Protein AF-A0A227J6L2-F1 (afdb_monomer_lite)

Organism: Vibrio parahaemolyticus (NCBI:txid670)

Foldseek 3Di:
DPDPPDFLVRQQVLLVVLVVQLVVVCVVVVFDKDWDKDWADCPPRHTDIDTDIDGDPVCVVVSQVSSLCSQCVVPVVVCPPNSVVRDDDDDADVVVPGPVVVVCVRVCSVVVPDD

Structure (mmCIF, N/CA/C/O backbone):
data_AF-A0A227J6L2-F1
#
_entry.id   AF-A0A227J6L2-F1
#
loop_
_atom_site.group_PDB
_atom_site.id
_atom_site.type_symbol
_atom_site.label_atom_id
_atom_site.label_alt_id
_atom_site.label_comp_id
_atom_site.label_asym_id
_atom_site.label_entity_id
_atom_site.label_seq_id
_atom_site.pdbx_PDB_ins_code
_atom_site.Cartn_x
_atom_site.Cartn_y
_atom_site.Cartn_z
_atom_site.occupancy
_atom_site.B_iso_or_equiv
_atom_site.auth_seq_id
_atom_site.auth_comp_id
_atom_site.auth_asym_id
_atom_site.auth_atom_id
_atom_site.pdbx_PDB_model_num
ATOM 1 N N . PRO A 1 1 ? 13.313 -13.091 -10.755 1.00 52.12 1 PRO A N 1
ATOM 2 C CA . PRO A 1 1 ? 13.085 -11.720 -11.242 1.00 52.12 1 PRO A CA 1
ATOM 3 C C . PRO A 1 1 ? 13.600 -11.528 -12.668 1.00 52.12 1 PRO A C 1
ATOM 5 O O . PRO A 1 1 ? 14.804 -11.409 -12.903 1.00 52.12 1 PRO A O 1
ATOM 8 N N . LYS A 1 2 ? 12.673 -11.529 -13.627 1.00 55.22 2 LYS A N 1
ATOM 9 C CA . LYS A 1 2 ? 12.949 -11.129 -15.008 1.00 55.22 2 LYS A CA 1
ATOM 10 C C . LYS A 1 2 ? 12.993 -9.600 -15.046 1.00 55.22 2 LYS A C 1
ATOM 12 O O . LYS A 1 2 ? 11.954 -8.957 -14.994 1.00 55.22 2 LYS A O 1
ATOM 17 N N . TRP A 1 3 ? 14.188 -9.012 -15.074 1.00 62.94 3 TRP A N 1
ATOM 18 C CA . TRP A 1 3 ? 14.315 -7.567 -15.275 1.00 62.94 3 TRP A CA 1
ATOM 19 C C . TRP A 1 3 ? 13.879 -7.223 -16.702 1.00 62.94 3 TRP A C 1
ATOM 21 O O . TRP A 1 3 ? 14.438 -7.755 -17.661 1.00 62.94 3 TRP A O 1
ATOM 31 N N . ASP A 1 4 ? 12.864 -6.375 -16.840 1.00 73.38 4 ASP A N 1
ATOM 32 C CA . ASP A 1 4 ? 12.234 -6.022 -18.118 1.00 73.38 4 ASP A CA 1
ATOM 33 C C . ASP A 1 4 ? 12.764 -4.707 -18.718 1.00 73.38 4 ASP A C 1
ATOM 35 O O . ASP A 1 4 ? 12.339 -4.301 -19.797 1.00 73.38 4 ASP A O 1
ATOM 39 N N . GLY A 1 5 ? 13.719 -4.057 -18.044 1.00 74.50 5 GLY A N 1
ATOM 40 C CA . GLY A 1 5 ? 14.277 -2.770 -18.457 1.00 74.50 5 GLY A CA 1
ATOM 41 C C . GLY A 1 5 ? 13.478 -1.549 -17.990 1.00 74.50 5 GLY A C 1
ATOM 42 O O . GLY A 1 5 ? 13.833 -0.434 -18.374 1.00 74.50 5 GLY A O 1
ATOM 43 N N . SER A 1 6 ? 12.444 -1.728 -17.160 1.00 79.50 6 SER A N 1
ATOM 44 C CA . SER A 1 6 ? 11.646 -0.634 -16.597 1.00 79.50 6 SER A CA 1
ATOM 45 C C . SER A 1 6 ? 12.492 0.355 -15.796 1.00 79.50 6 SER A C 1
ATOM 47 O O . SER A 1 6 ? 13.341 -0.020 -14.987 1.00 79.50 6 SER A O 1
ATOM 49 N N . SER A 1 7 ? 12.241 1.653 -15.969 1.00 82.88 7 SER A N 1
ATOM 50 C CA . SER A 1 7 ? 12.891 2.673 -15.149 1.00 82.88 7 SER A CA 1
ATOM 51 C C . SER A 1 7 ? 12.233 2.785 -13.770 1.00 82.88 7 SER A C 1
ATOM 53 O O . SER A 1 7 ? 11.089 2.386 -13.548 1.00 82.88 7 SER A O 1
ATOM 55 N N . VAL A 1 8 ? 12.923 3.440 -12.834 1.00 82.44 8 VAL A N 1
ATOM 56 C CA . VAL A 1 8 ? 12.352 3.832 -11.532 1.00 82.44 8 VAL A CA 1
ATOM 57 C C . VAL A 1 8 ? 11.037 4.606 -11.709 1.00 82.44 8 VAL A C 1
ATOM 59 O O . VAL A 1 8 ? 10.082 4.413 -10.953 1.00 82.44 8 VAL A O 1
ATOM 62 N N . LYS A 1 9 ? 10.958 5.462 -12.736 1.00 83.75 9 LYS A N 1
ATOM 63 C CA . LYS A 1 9 ? 9.749 6.242 -13.027 1.00 83.75 9 LYS A CA 1
ATOM 64 C C . LYS A 1 9 ? 8.587 5.339 -13.426 1.00 83.75 9 LYS A C 1
ATOM 66 O O . LYS A 1 9 ? 7.481 5.558 -12.937 1.00 83.75 9 LYS A O 1
ATOM 71 N N . ASP A 1 10 ? 8.854 4.318 -14.235 1.00 87.12 10 ASP A N 1
ATOM 72 C CA . ASP A 1 10 ? 7.842 3.356 -14.677 1.00 87.12 10 ASP A CA 1
ATOM 73 C C . ASP A 1 10 ? 7.337 2.531 -13.490 1.00 87.12 10 ASP A C 1
ATOM 75 O O . ASP A 1 10 ? 6.132 2.450 -13.257 1.00 87.12 10 ASP A O 1
ATOM 79 N N . GLY A 1 11 ? 8.250 2.049 -12.638 1.00 87.94 11 GLY A N 1
ATOM 80 C CA . GLY A 1 11 ? 7.880 1.360 -11.400 1.00 87.94 11 GLY A CA 1
ATOM 81 C C . GLY A 1 11 ? 7.050 2.234 -10.450 1.00 87.94 11 GLY A C 1
ATOM 82 O O . GLY A 1 11 ? 6.080 1.769 -9.856 1.00 87.94 11 GLY A O 1
ATOM 83 N N . HIS A 1 12 ? 7.369 3.528 -10.323 1.00 88.12 12 HIS A N 1
ATOM 84 C CA . HIS A 1 12 ? 6.559 4.444 -9.511 1.00 88.12 12 HIS A CA 1
ATOM 85 C C . HIS A 1 12 ? 5.174 4.684 -10.131 1.00 88.12 12 HIS A C 1
ATOM 87 O O . HIS A 1 12 ? 4.178 4.735 -9.405 1.00 88.12 12 HIS A O 1
ATOM 93 N N . ALA A 1 13 ? 5.088 4.833 -11.456 1.00 90.50 13 ALA A N 1
ATOM 94 C C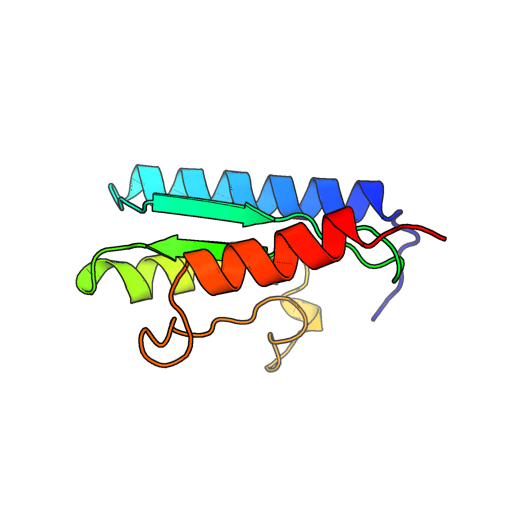A . ALA A 1 13 ? 3.817 4.991 -12.157 1.00 90.50 13 ALA A CA 1
ATOM 95 C C . ALA A 1 13 ? 2.910 3.767 -11.955 1.00 90.50 13 ALA A C 1
ATOM 97 O O . ALA A 1 13 ? 1.724 3.931 -11.659 1.00 90.50 13 ALA A O 1
ATOM 98 N N . GLU A 1 14 ? 3.476 2.560 -12.011 1.00 91.88 14 GLU A N 1
ATOM 99 C CA . GLU A 1 14 ? 2.746 1.319 -11.754 1.00 91.88 14 GLU A CA 1
ATOM 100 C C . GLU A 1 14 ? 2.221 1.247 -10.314 1.00 91.88 14 GLU A C 1
ATOM 102 O O . GLU A 1 14 ? 1.029 1.012 -10.107 1.00 91.88 14 GLU A O 1
ATOM 107 N N . LEU A 1 15 ? 3.047 1.575 -9.313 1.00 92.56 15 LEU A N 1
ATOM 108 C CA . LEU A 1 15 ? 2.594 1.654 -7.917 1.00 92.56 15 LEU A CA 1
ATOM 109 C C . LEU A 1 15 ? 1.429 2.642 -7.746 1.00 92.56 15 LEU A C 1
ATOM 111 O O . LEU A 1 15 ? 0.493 2.396 -6.981 1.00 92.56 15 LEU A O 1
ATOM 115 N N . MET A 1 16 ? 1.450 3.774 -8.459 1.00 94.44 16 MET A N 1
ATOM 116 C CA . MET A 1 16 ? 0.358 4.757 -8.409 1.00 94.44 16 MET A CA 1
ATOM 117 C C . MET A 1 16 ? -0.907 4.270 -9.097 1.00 94.44 16 MET A C 1
ATOM 119 O O . MET A 1 16 ? -2.008 4.525 -8.597 1.00 94.44 16 MET A O 1
ATOM 123 N N . ARG A 1 17 ? -0.769 3.530 -10.197 1.00 95.88 17 ARG A N 1
ATOM 124 C CA . ARG A 1 17 ? -1.890 2.883 -10.875 1.00 95.88 17 ARG A CA 1
ATOM 125 C C . ARG A 1 17 ? -2.555 1.852 -9.960 1.00 95.88 17 ARG A C 1
ATOM 127 O O . ARG A 1 17 ? -3.767 1.931 -9.757 1.00 95.88 17 ARG A O 1
ATOM 134 N N . GLN A 1 18 ? -1.777 0.955 -9.354 1.00 96.44 18 GLN A N 1
ATOM 135 C CA . GLN A 1 18 ? -2.263 -0.047 -8.395 1.00 96.44 18 GLN A CA 1
ATOM 136 C C . GLN A 1 18 ? -2.976 0.604 -7.208 1.00 96.44 18 GLN A C 1
ATOM 138 O O . GLN A 1 18 ? -4.093 0.221 -6.858 1.00 96.44 18 GLN A O 1
ATOM 143 N N . TRP A 1 19 ? -2.377 1.651 -6.631 1.00 96.50 19 TRP A N 1
ATOM 144 C CA . TRP A 1 19 ? -3.001 2.410 -5.551 1.00 96.50 19 TRP A CA 1
ATOM 145 C C . TRP 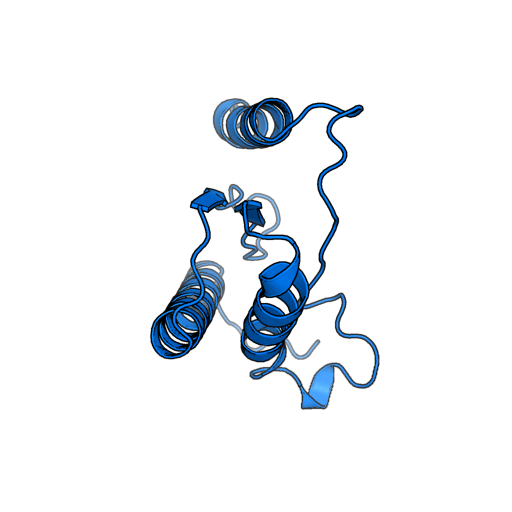A 1 19 ? -4.336 3.028 -5.977 1.00 96.50 19 TRP A C 1
ATOM 147 O O . TRP A 1 19 ? -5.325 2.923 -5.255 1.00 96.50 19 TRP A O 1
ATOM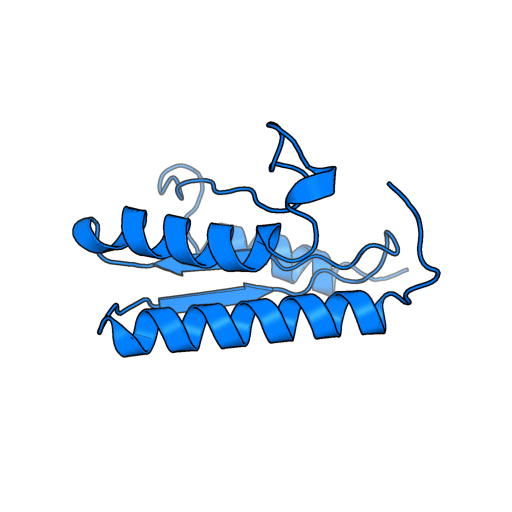 157 N N . SER A 1 20 ? -4.399 3.640 -7.161 1.00 97.62 20 SER A N 1
ATOM 158 C CA . SER A 1 20 ? -5.636 4.223 -7.689 1.00 97.62 20 SER A CA 1
ATOM 159 C C . SER A 1 20 ? -6.754 3.181 -7.826 1.00 97.62 20 SER A C 1
ATOM 161 O O . SER A 1 20 ? -7.873 3.415 -7.363 1.00 97.62 20 SER A O 1
ATOM 163 N N . LEU A 1 21 ? -6.438 2.004 -8.377 1.00 98.31 21 LEU A N 1
ATOM 164 C CA . LEU A 1 21 ? -7.385 0.895 -8.515 1.00 98.31 21 LEU A CA 1
ATOM 165 C C . LEU A 1 21 ? -7.874 0.372 -7.163 1.00 98.31 21 LEU A C 1
ATOM 167 O O . LEU A 1 21 ? -9.076 0.162 -6.983 1.00 98.31 21 LEU A O 1
ATOM 171 N N . ALA A 1 22 ? -6.971 0.214 -6.194 1.00 98.06 22 ALA A N 1
ATOM 172 C CA . ALA A 1 22 ? -7.336 -0.230 -4.857 1.00 98.06 22 ALA A CA 1
ATOM 173 C C . ALA A 1 22 ? -8.296 0.759 -4.185 1.00 98.06 22 ALA A C 1
ATOM 175 O O . ALA A 1 22 ? -9.328 0.353 -3.651 1.00 98.06 22 ALA A O 1
ATOM 176 N N . ARG A 1 23 ? -8.012 2.066 -4.270 1.00 97.94 23 ARG A N 1
ATOM 177 C CA . ARG A 1 23 ? -8.903 3.105 -3.732 1.00 97.94 23 ARG A CA 1
ATOM 178 C C . ARG A 1 23 ? -10.278 3.093 -4.388 1.00 97.94 23 ARG A C 1
ATOM 180 O O . ARG A 1 23 ? -11.272 3.216 -3.683 1.00 97.94 23 ARG A O 1
ATOM 187 N N . ALA A 1 24 ? -10.344 2.914 -5.707 1.00 98.38 24 ALA A N 1
ATOM 188 C CA . ALA A 1 24 ? -11.616 2.809 -6.416 1.00 98.38 24 ALA A CA 1
ATOM 189 C C . ALA A 1 24 ? -12.438 1.598 -5.935 1.00 98.38 24 ALA A C 1
ATOM 191 O O . ALA A 1 24 ? -13.646 1.711 -5.725 1.00 98.38 24 ALA A O 1
ATOM 192 N N . LYS A 1 25 ? -11.786 0.451 -5.696 1.00 98.56 25 LYS A N 1
ATOM 193 C CA . LYS A 1 25 ? -12.430 -0.752 -5.138 1.00 98.56 25 LYS A CA 1
ATOM 194 C C . LYS A 1 25 ? -12.920 -0.536 -3.705 1.00 98.56 25 LYS A C 1
ATOM 196 O O . LYS A 1 25 ? -14.026 -0.960 -3.389 1.00 98.56 25 LYS A O 1
ATOM 201 N N . LEU A 1 26 ? -12.134 0.138 -2.865 1.00 98.38 26 LEU A N 1
ATOM 202 C CA . LEU A 1 26 ? -12.533 0.496 -1.499 1.00 98.38 26 LEU A CA 1
ATOM 203 C C . LEU A 1 26 ? -13.743 1.434 -1.489 1.00 98.38 26 LEU A C 1
ATOM 205 O O . LEU A 1 26 ? -14.704 1.167 -0.776 1.00 98.38 26 LEU A O 1
ATOM 209 N N . ALA A 1 27 ? -13.735 2.463 -2.340 1.00 98.06 27 ALA A N 1
ATOM 210 C CA . ALA A 1 27 ? -14.844 3.404 -2.470 1.00 98.06 27 ALA A CA 1
ATOM 211 C C . ALA A 1 27 ? -16.140 2.714 -2.926 1.00 98.06 27 ALA A C 1
ATOM 213 O O . ALA A 1 27 ? -17.202 2.976 -2.375 1.00 98.06 27 ALA A O 1
ATOM 214 N N . LYS A 1 28 ? -16.057 1.775 -3.880 1.00 98.31 28 LYS A N 1
ATOM 215 C CA . LYS A 1 28 ? -17.214 0.981 -4.333 1.00 98.31 28 LYS A CA 1
ATOM 216 C C . LYS A 1 28 ? -17.819 0.106 -3.226 1.00 98.31 28 LYS A C 1
ATOM 218 O O . LYS A 1 28 ? -18.991 -0.243 -3.307 1.00 98.31 28 LYS A O 1
ATOM 223 N N . LEU A 1 29 ? -17.016 -0.279 -2.237 1.00 97.88 29 LEU A N 1
ATOM 224 C CA . LEU A 1 29 ? -17.445 -1.063 -1.077 1.00 97.88 29 LEU A CA 1
ATOM 225 C C . LEU A 1 29 ? -17.809 -0.185 0.127 1.00 97.88 29 LEU A C 1
ATOM 227 O O . LEU A 1 29 ? -18.035 -0.731 1.202 1.00 97.88 29 LEU A O 1
ATOM 231 N N . GLU A 1 30 ? -17.818 1.141 -0.040 1.00 97.81 30 GLU A N 1
ATOM 232 C CA . GLU A 1 30 ? -18.093 2.114 1.025 1.00 97.81 30 GLU A CA 1
ATOM 233 C C . GLU A 1 30 ? -17.167 1.938 2.244 1.00 97.81 30 GLU A C 1
ATOM 235 O O . GLU A 1 30 ? -17.545 2.182 3.388 1.00 97.81 30 GLU A O 1
ATOM 240 N N . ILE A 1 31 ? -15.926 1.498 1.999 1.00 98.06 31 ILE A N 1
ATOM 241 C CA . ILE A 1 31 ? -14.916 1.323 3.043 1.00 98.06 31 ILE A CA 1
ATOM 242 C C . ILE A 1 31 ? -14.155 2.630 3.238 1.00 98.06 31 ILE A C 1
ATOM 244 O O . ILE A 1 31 ? -13.390 3.062 2.369 1.00 98.06 31 ILE A O 1
ATOM 248 N N . GLU A 1 32 ? -14.310 3.212 4.421 1.00 96.00 32 GLU A N 1
ATOM 249 C CA . GLU A 1 32 ? -13.587 4.411 4.825 1.00 96.00 32 GLU A CA 1
ATOM 250 C C . GLU A 1 32 ? -12.245 4.078 5.486 1.00 96.00 32 GLU A C 1
ATOM 252 O O . GLU A 1 32 ? -12.103 3.153 6.291 1.00 96.00 32 GLU A O 1
ATOM 257 N N . TYR A 1 33 ? -11.236 4.878 5.154 1.00 95.81 33 TYR A N 1
ATOM 258 C CA . TYR A 1 33 ? -9.930 4.868 5.798 1.00 95.81 33 TYR A CA 1
ATOM 259 C C . TYR A 1 33 ? -9.331 6.277 5.743 1.00 95.81 33 TYR A C 1
ATOM 261 O O . TYR A 1 33 ? -9.670 7.088 4.882 1.00 95.81 33 TYR A O 1
ATOM 269 N N . PHE A 1 34 ? -8.401 6.558 6.646 1.00 92.38 34 PHE A N 1
ATOM 270 C CA . PHE A 1 34 ? -7.623 7.794 6.676 1.00 92.38 34 PHE A CA 1
ATOM 271 C C . PHE A 1 34 ? -6.135 7.456 6.728 1.00 92.38 34 PHE A C 1
ATOM 273 O O . PHE A 1 34 ? -5.772 6.373 7.167 1.00 92.38 34 PHE A O 1
ATOM 280 N N . GLY A 1 35 ? -5.244 8.345 6.300 1.00 89.88 35 GLY A N 1
ATOM 281 C CA . GLY A 1 35 ? -3.813 8.087 6.398 1.00 89.88 35 GLY A CA 1
ATOM 282 C C . GLY A 1 35 ? -2.997 8.818 5.353 1.00 89.88 35 GLY A C 1
ATOM 283 O O . GLY A 1 35 ? -3.440 9.807 4.771 1.00 89.88 35 GLY A O 1
ATOM 284 N N . PHE A 1 36 ? -1.792 8.319 5.111 1.00 88.19 36 PHE A N 1
ATOM 285 C CA . PHE A 1 36 ? -0.865 8.921 4.163 1.00 88.19 36 PHE A CA 1
ATOM 286 C C . PHE A 1 36 ? -0.034 7.862 3.440 1.00 88.19 36 PHE A C 1
ATOM 288 O O . PHE A 1 36 ? 0.131 6.728 3.895 1.00 88.19 36 PHE A O 1
ATOM 295 N N . ARG A 1 37 ? 0.514 8.278 2.299 1.00 89.19 37 ARG A N 1
ATOM 296 C CA . ARG A 1 37 ? 1.511 7.539 1.530 1.00 89.19 37 ARG A CA 1
ATOM 297 C C . ARG A 1 37 ? 2.824 8.305 1.562 1.00 89.19 37 ARG A C 1
ATOM 299 O O . ARG A 1 37 ? 2.822 9.517 1.355 1.00 89.19 37 ARG A O 1
ATOM 306 N N . VAL A 1 38 ? 3.931 7.589 1.710 1.00 83.69 38 VAL A N 1
ATOM 307 C CA . VAL A 1 38 ? 5.278 8.121 1.500 1.00 83.69 38 VAL A CA 1
ATOM 308 C C . VAL A 1 38 ? 5.910 7.458 0.277 1.00 83.69 38 VAL A C 1
ATOM 310 O O . VAL A 1 38 ? 5.856 6.238 0.126 1.00 83.69 38 VAL A O 1
ATOM 313 N N . ALA A 1 39 ? 6.505 8.274 -0.593 1.00 75.62 39 ALA A N 1
ATOM 314 C CA . ALA A 1 39 ? 7.467 7.806 -1.584 1.00 75.62 39 ALA A CA 1
ATOM 315 C C . ALA A 1 39 ? 8.855 7.830 -0.932 1.00 75.62 39 ALA A C 1
ATOM 317 O O . ALA A 1 39 ? 9.218 8.833 -0.313 1.00 75.62 39 ALA A O 1
ATOM 318 N N . GLU A 1 40 ? 9.605 6.735 -1.007 1.00 69.25 40 GLU A N 1
ATOM 319 C CA . GLU A 1 40 ? 10.986 6.734 -0.517 1.00 69.25 40 GLU A CA 1
ATOM 320 C C . GLU A 1 40 ? 11.896 7.391 -1.574 1.00 69.25 40 GLU A C 1
ATOM 322 O O . GLU A 1 40 ? 11.646 7.238 -2.777 1.00 69.25 40 GLU A O 1
ATOM 327 N N . PRO A 1 41 ? 12.931 8.152 -1.166 1.00 61.31 41 PRO A N 1
ATOM 328 C CA . PRO A 1 41 ? 13.872 8.715 -2.114 1.00 61.31 41 PRO A CA 1
ATOM 329 C C . PRO A 1 41 ? 14.644 7.564 -2.753 1.00 61.31 41 PRO A C 1
ATOM 331 O O . PRO A 1 41 ? 15.164 6.706 -2.044 1.00 61.31 41 PRO A O 1
ATOM 334 N N . HIS A 1 42 ? 14.710 7.573 -4.083 1.00 60.81 42 HIS A N 1
ATOM 335 C CA . HIS A 1 42 ? 15.177 6.499 -4.970 1.00 60.81 42 HIS A CA 1
ATOM 336 C C . HIS A 1 42 ? 16.676 6.129 -4.848 1.00 60.81 42 HIS A C 1
ATOM 338 O O . HIS A 1 42 ? 17.352 5.933 -5.856 1.00 60.81 42 HIS A O 1
ATOM 344 N N . LYS A 1 43 ? 17.227 6.051 -3.631 1.00 55.84 43 LYS A N 1
ATOM 345 C CA . LYS A 1 43 ? 18.639 5.746 -3.357 1.00 55.84 43 LYS A CA 1
ATOM 346 C C . LYS A 1 43 ? 19.022 4.303 -3.710 1.00 55.84 43 LYS A C 1
ATOM 348 O O . LYS A 1 43 ? 20.201 4.043 -3.905 1.00 55.84 43 LYS A O 1
ATOM 353 N N . ASP A 1 44 ? 18.057 3.392 -3.807 1.00 61.75 44 ASP A N 1
ATOM 354 C CA . ASP A 1 44 ? 18.252 1.961 -4.087 1.00 61.75 44 ASP A CA 1
ATOM 355 C C . ASP A 1 44 ? 17.780 1.536 -5.493 1.00 61.75 44 ASP A C 1
ATOM 357 O O . ASP A 1 44 ? 17.708 0.344 -5.791 1.00 61.75 44 ASP A O 1
ATOM 361 N N . ALA A 1 45 ? 17.448 2.506 -6.357 1.00 64.19 45 ALA A N 1
ATOM 362 C CA . ALA A 1 45 ? 16.946 2.298 -7.719 1.00 64.19 45 ALA A CA 1
ATOM 363 C C . ALA A 1 45 ? 15.705 1.381 -7.834 1.00 64.19 45 ALA A C 1
ATOM 365 O O . ALA A 1 45 ? 15.347 0.980 -8.941 1.00 64.19 45 ALA A O 1
ATOM 366 N N . THR A 1 46 ? 15.009 1.091 -6.727 1.00 72.25 46 THR A N 1
ATOM 367 C CA . THR A 1 46 ? 13.823 0.227 -6.711 1.00 72.25 46 THR A CA 1
ATOM 368 C C . THR A 1 46 ? 12.624 1.016 -6.212 1.00 72.25 46 THR A C 1
ATOM 370 O O . THR A 1 46 ? 12.589 1.485 -5.078 1.00 72.25 46 THR A O 1
ATOM 373 N N . SER A 1 47 ? 11.603 1.169 -7.050 1.00 81.06 47 SER A N 1
ATOM 374 C CA . SER A 1 47 ? 10.391 1.882 -6.650 1.00 81.06 47 SER A CA 1
ATOM 375 C C . SER A 1 47 ? 9.603 1.093 -5.609 1.00 81.06 47 SER A C 1
ATOM 377 O O . SER A 1 47 ? 9.242 -0.059 -5.830 1.00 81.06 47 SER A O 1
ATOM 379 N N . HIS A 1 48 ? 9.294 1.741 -4.490 1.00 82.38 48 HIS A N 1
ATOM 380 C CA . HIS A 1 48 ? 8.425 1.212 -3.447 1.00 82.38 48 HIS A CA 1
ATOM 381 C C . HIS A 1 48 ? 7.554 2.327 -2.857 1.00 82.38 48 HIS A C 1
ATOM 383 O O . HIS A 1 48 ? 7.912 3.509 -2.874 1.00 82.38 48 HIS A O 1
ATOM 389 N N . ALA A 1 49 ? 6.374 1.952 -2.364 1.00 88.50 49 ALA A N 1
ATOM 390 C CA . ALA A 1 49 ? 5.409 2.867 -1.770 1.00 88.50 49 ALA A CA 1
ATOM 391 C C . ALA A 1 49 ? 5.027 2.378 -0.372 1.00 88.50 49 ALA A C 1
ATOM 393 O O . ALA A 1 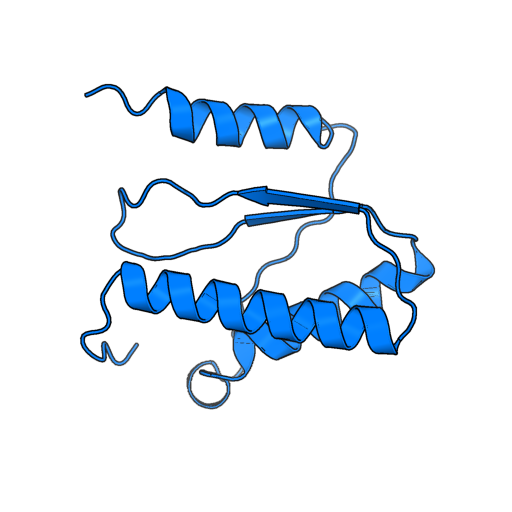49 ? 4.582 1.245 -0.205 1.00 88.50 49 ALA A O 1
ATOM 394 N N . HIS A 1 50 ? 5.180 3.249 0.625 1.00 88.62 50 HIS A N 1
ATOM 395 C CA . HIS A 1 50 ? 4.780 2.961 2.002 1.00 88.62 50 HIS A CA 1
ATOM 396 C C . HIS A 1 50 ? 3.450 3.635 2.302 1.00 88.62 50 HIS A C 1
ATOM 398 O O . HIS A 1 50 ? 3.267 4.817 2.002 1.00 88.62 50 HIS A O 1
ATOM 404 N N . TYR A 1 51 ? 2.541 2.899 2.932 1.00 90.88 51 TYR A N 1
ATOM 405 C CA . TYR A 1 51 ? 1.220 3.384 3.312 1.00 90.88 51 TYR A CA 1
ATOM 406 C C . TYR A 1 51 ? 1.037 3.216 4.813 1.00 90.88 51 TYR A C 1
ATOM 408 O O . TYR A 1 51 ? 1.288 2.142 5.357 1.00 90.88 51 TYR A O 1
ATOM 416 N N . PHE A 1 52 ? 0.558 4.264 5.473 1.00 90.38 52 PHE A N 1
ATOM 417 C CA . PHE A 1 52 ? 0.113 4.190 6.857 1.00 90.38 52 PHE A CA 1
ATOM 418 C C . PHE A 1 52 ? -1.358 4.576 6.895 1.00 90.38 52 PHE A C 1
ATOM 420 O O . PHE A 1 52 ? -1.699 5.740 6.669 1.00 90.38 52 PHE A O 1
ATOM 427 N N . LEU A 1 53 ? -2.219 3.592 7.149 1.00 92.81 53 LEU A N 1
ATOM 428 C CA . LEU A 1 53 ? -3.667 3.743 7.072 1.00 92.81 53 LEU A CA 1
ATOM 429 C C . LEU A 1 53 ? -4.316 3.435 8.425 1.00 92.81 53 LEU A C 1
ATOM 431 O O . LEU A 1 53 ? -4.022 2.429 9.066 1.00 92.81 53 LEU A O 1
ATOM 435 N N . PHE A 1 54 ? -5.239 4.297 8.820 1.00 91.50 54 PHE A N 1
ATOM 436 C CA . PHE A 1 54 ? -6.197 4.123 9.895 1.00 91.50 54 PHE A CA 1
ATOM 437 C C . PHE A 1 54 ? -7.526 3.679 9.301 1.00 91.50 54 PHE A C 1
ATOM 439 O O . PHE A 1 54 ? -8.000 4.247 8.318 1.00 91.50 54 PHE A O 1
ATOM 446 N N . CYS A 1 55 ? -8.142 2.679 9.911 1.00 94.38 55 CYS A N 1
ATOM 447 C CA . CYS A 1 55 ? -9.434 2.159 9.493 1.00 94.38 55 CYS A CA 1
ATOM 448 C C . CYS A 1 55 ? -10.178 1.585 10.695 1.00 94.38 55 CYS A C 1
ATOM 450 O O . CYS A 1 55 ? -9.600 1.383 11.767 1.00 94.38 55 CYS A O 1
ATOM 452 N N . SER A 1 56 ? -11.467 1.311 10.512 1.00 94.88 56 SER A N 1
ATOM 453 C CA . SER A 1 56 ? -12.234 0.574 11.508 1.00 94.88 56 SER A CA 1
ATOM 454 C C . SER A 1 56 ? -11.748 -0.885 11.588 1.00 94.88 56 SER A C 1
ATOM 456 O O . SER A 1 56 ? -11.290 -1.466 10.599 1.00 94.88 56 SER A O 1
ATOM 458 N N . HIS A 1 57 ? -11.872 -1.518 12.760 1.00 92.94 57 HIS A N 1
ATOM 459 C CA . HIS A 1 57 ? -11.414 -2.901 12.945 1.00 92.94 57 HIS A CA 1
ATOM 460 C C . HIS A 1 57 ? -12.115 -3.891 11.997 1.00 92.94 57 HIS A C 1
ATOM 462 O O . HIS A 1 57 ? -11.471 -4.808 11.488 1.00 92.94 57 HIS A O 1
ATOM 468 N N . LYS A 1 58 ? -13.410 -3.673 11.716 1.00 96.12 58 LYS A N 1
ATOM 469 C CA . LYS A 1 58 ? -14.206 -4.507 10.797 1.00 96.12 58 LYS A CA 1
ATOM 470 C C . LYS A 1 58 ? -13.726 -4.418 9.341 1.00 96.12 58 LYS A C 1
ATOM 472 O O . LYS A 1 58 ? -13.851 -5.391 8.604 1.00 96.12 58 LYS A O 1
ATOM 477 N N . ASP A 1 59 ? -13.133 -3.292 8.941 1.00 96.88 59 ASP A N 1
ATOM 478 C CA . ASP A 1 59 ? -12.738 -3.047 7.549 1.00 96.88 59 ASP A CA 1
ATOM 479 C C . ASP A 1 59 ? -11.285 -3.436 7.261 1.00 96.88 59 ASP A C 1
ATOM 481 O O . ASP A 1 59 ? -10.930 -3.693 6.107 1.00 96.88 59 ASP A O 1
ATOM 485 N N . LYS A 1 60 ? -10.452 -3.555 8.305 1.00 96.06 60 LYS A N 1
ATOM 486 C CA . LYS A 1 60 ? -9.020 -3.885 8.214 1.00 96.06 60 LYS A CA 1
ATOM 487 C C . LYS A 1 60 ? -8.740 -5.060 7.272 1.00 96.06 60 LYS A C 1
ATOM 489 O O . LYS A 1 60 ? -7.916 -4.947 6.366 1.00 96.06 60 LYS A O 1
ATOM 494 N N . ALA A 1 61 ? -9.444 -6.178 7.447 1.00 97.00 61 ALA A N 1
ATOM 495 C CA . ALA A 1 61 ? -9.229 -7.376 6.634 1.00 97.00 61 ALA A CA 1
ATOM 496 C C . ALA A 1 61 ? -9.564 -7.151 5.148 1.00 97.00 61 ALA A C 1
ATOM 498 O O . ALA A 1 61 ? -8.844 -7.628 4.268 1.00 97.00 61 ALA A O 1
ATOM 499 N N . ASN A 1 62 ? -10.625 -6.392 4.854 1.00 97.88 62 ASN A N 1
ATOM 500 C CA . ASN A 1 62 ? -11.004 -6.065 3.481 1.00 97.88 62 ASN A CA 1
ATOM 501 C C . ASN A 1 62 ? -10.005 -5.115 2.825 1.00 97.88 62 ASN A C 1
ATOM 503 O O . ASN A 1 62 ? -9.628 -5.344 1.675 1.00 97.88 62 ASN A O 1
ATOM 507 N N . ILE A 1 63 ? -9.525 -4.112 3.562 1.00 97.94 63 ILE A N 1
ATOM 508 C CA . ILE A 1 63 ? -8.485 -3.192 3.089 1.00 97.94 63 ILE A CA 1
ATOM 509 C C . ILE A 1 63 ? -7.225 -3.966 2.711 1.00 97.94 63 ILE A C 1
ATOM 511 O O . ILE A 1 63 ? -6.762 -3.864 1.576 1.00 97.94 63 ILE A O 1
ATOM 515 N N . ILE A 1 64 ? -6.721 -4.809 3.617 1.00 97.69 64 ILE A N 1
ATOM 516 C CA . ILE A 1 64 ? -5.532 -5.636 3.369 1.00 97.69 64 ILE A CA 1
ATOM 517 C C . ILE A 1 64 ? -5.743 -6.527 2.141 1.00 97.69 64 ILE A C 1
ATOM 519 O O . ILE A 1 64 ? -4.874 -6.608 1.276 1.00 97.69 64 ILE A O 1
ATOM 523 N N . ARG A 1 65 ? -6.908 -7.177 2.031 1.00 98.12 65 ARG A N 1
ATOM 524 C CA . ARG A 1 65 ? -7.222 -8.063 0.905 1.00 98.12 65 ARG A CA 1
ATOM 525 C C . ARG A 1 65 ? -7.206 -7.327 -0.435 1.00 98.12 65 ARG A C 1
ATOM 527 O O . ARG A 1 65 ? -6.671 -7.874 -1.394 1.00 98.12 65 ARG A O 1
ATOM 534 N N . ILE A 1 66 ? -7.786 -6.131 -0.502 1.00 98.38 66 ILE A N 1
ATOM 535 C CA . ILE A 1 66 ? -7.877 -5.341 -1.737 1.00 98.38 66 ILE A CA 1
ATOM 536 C C . ILE A 1 66 ? -6.506 -4.808 -2.138 1.00 98.38 66 ILE A C 1
ATOM 538 O O . ILE A 1 66 ? -6.109 -4.976 -3.286 1.00 98.38 66 ILE A O 1
ATOM 542 N N . LEU A 1 67 ? -5.760 -4.232 -1.192 1.00 97.81 67 LEU A N 1
ATOM 543 C CA . LEU A 1 67 ? -4.425 -3.702 -1.470 1.00 97.81 67 LEU A CA 1
ATOM 544 C C . LEU A 1 67 ? -3.467 -4.796 -1.931 1.00 97.81 67 LEU A C 1
ATOM 546 O O . LEU A 1 67 ? -2.799 -4.633 -2.948 1.00 97.81 67 LEU A O 1
ATOM 550 N N . ARG A 1 68 ? -3.471 -5.938 -1.238 1.00 97.38 68 ARG A N 1
ATOM 551 C CA . ARG A 1 68 ? -2.711 -7.118 -1.650 1.00 97.38 68 ARG A CA 1
ATOM 552 C C . ARG A 1 68 ? -3.100 -7.567 -3.053 1.00 97.38 68 ARG A C 1
ATOM 554 O O . ARG A 1 68 ? -2.220 -7.873 -3.843 1.00 97.38 68 ARG A O 1
ATOM 561 N N . GLY A 1 69 ? -4.399 -7.610 -3.352 1.00 97.12 69 GLY A N 1
ATOM 562 C CA . GLY A 1 69 ? -4.911 -8.020 -4.658 1.00 97.12 69 GLY A CA 1
ATOM 563 C C . GLY A 1 69 ? -4.343 -7.182 -5.800 1.00 97.12 69 GLY A C 1
ATOM 564 O O . GLY A 1 69 ? -3.840 -7.751 -6.762 1.00 97.12 69 GLY A O 1
ATOM 565 N N . GLU A 1 70 ? -4.356 -5.852 -5.675 1.00 97.25 70 GLU A N 1
ATOM 566 C CA . GLU A 1 70 ? -3.780 -4.984 -6.711 1.00 97.25 70 GLU A CA 1
ATOM 567 C C . GLU A 1 70 ? -2.255 -5.075 -6.779 1.00 97.25 70 GLU A C 1
ATOM 569 O O . GLU A 1 70 ? -1.706 -5.047 -7.876 1.00 97.25 70 GLU A O 1
ATOM 574 N N . ALA A 1 71 ? -1.580 -5.194 -5.631 1.00 95.00 71 ALA A N 1
ATOM 575 C CA . ALA A 1 71 ? -0.120 -5.222 -5.561 1.00 95.00 71 ALA A CA 1
ATOM 576 C C . ALA A 1 71 ? 0.486 -6.482 -6.197 1.00 95.00 71 ALA A C 1
ATOM 578 O O . ALA A 1 71 ? 1.532 -6.408 -6.833 1.00 95.00 71 ALA A O 1
ATOM 579 N N . ILE A 1 72 ? -0.165 -7.641 -6.036 1.00 95.50 72 ILE A N 1
ATOM 580 C CA . ILE A 1 72 ? 0.347 -8.916 -6.564 1.00 95.50 72 ILE A CA 1
ATOM 581 C C . ILE A 1 72 ? -0.161 -9.233 -7.970 1.00 95.50 72 ILE A C 1
ATOM 583 O O . ILE A 1 72 ? 0.375 -10.137 -8.599 1.00 95.50 72 ILE A O 1
ATOM 587 N N . ALA A 1 73 ? -1.215 -8.562 -8.448 1.00 94.50 73 ALA A N 1
ATOM 588 C CA . ALA A 1 73 ? -1.859 -8.909 -9.715 1.00 94.50 73 ALA A CA 1
ATOM 589 C C . ALA A 1 73 ? -0.902 -8.920 -10.923 1.00 94.50 73 ALA A C 1
ATOM 591 O O . ALA A 1 73 ? -1.010 -9.862 -11.708 1.00 94.50 73 ALA A O 1
ATOM 592 N N . PRO A 1 74 ? 0.035 -7.962 -11.087 1.00 91.00 74 PRO A N 1
ATOM 593 C CA . PRO A 1 74 ? 0.938 -7.966 -12.242 1.00 91.00 74 PRO A CA 1
ATOM 594 C C . PRO A 1 74 ? 1.924 -9.136 -12.261 1.00 91.00 74 PRO A C 1
ATOM 596 O O . PRO A 1 74 ? 2.289 -9.600 -13.335 1.00 91.00 74 PRO A O 1
ATOM 599 N N . ASP A 1 75 ? 2.326 -9.631 -11.088 1.00 90.44 75 ASP A N 1
ATOM 600 C CA . ASP A 1 75 ? 3.376 -10.646 -10.942 1.00 90.44 75 ASP A CA 1
ATOM 601 C C . ASP A 1 75 ? 2.844 -11.958 -10.348 1.00 90.44 75 ASP A C 1
ATOM 603 O O . ASP A 1 75 ? 3.611 -12.773 -9.835 1.00 90.44 75 ASP A O 1
ATOM 607 N N . ARG A 1 76 ? 1.521 -12.180 -10.361 1.00 90.81 76 ARG A N 1
ATOM 608 C CA . ARG A 1 76 ? 0.904 -13.280 -9.599 1.00 90.81 76 ARG A CA 1
ATOM 609 C C . ARG A 1 76 ? 1.470 -14.648 -9.976 1.00 90.81 76 ARG A C 1
ATOM 611 O O . ARG A 1 76 ? 1.637 -15.482 -9.090 1.00 90.81 76 ARG A O 1
ATOM 618 N N . GLU A 1 77 ? 1.742 -14.857 -11.260 1.00 89.44 77 GLU A N 1
ATOM 619 C CA . GLU A 1 77 ? 2.328 -16.095 -11.780 1.00 89.44 77 GLU A CA 1
ATOM 620 C C . GLU A 1 77 ? 3.793 -16.275 -11.347 1.00 89.44 77 GLU A C 1
ATOM 622 O O . GLU A 1 77 ? 4.185 -17.390 -11.017 1.00 89.44 77 GLU A O 1
ATOM 627 N N . GLU A 1 78 ? 4.589 -15.197 -11.283 1.00 88.25 78 GLU A N 1
ATOM 628 C CA . GLU A 1 78 ? 6.002 -15.251 -10.861 1.00 88.25 78 GLU A CA 1
ATOM 629 C C . GLU A 1 78 ? 6.148 -15.492 -9.352 1.00 88.25 78 GLU A C 1
ATOM 631 O O . GLU A 1 78 ? 7.067 -16.187 -8.923 1.00 88.25 78 GLU A O 1
ATOM 636 N N . LEU A 1 79 ? 5.250 -14.929 -8.541 1.00 88.56 79 LEU A N 1
ATOM 637 C CA . LEU A 1 79 ? 5.373 -14.947 -7.079 1.00 88.56 79 LEU A CA 1
ATOM 638 C C . LEU A 1 79 ? 5.188 -16.335 -6.453 1.00 88.56 79 LEU A C 1
ATOM 640 O O . LEU A 1 79 ? 5.668 -16.579 -5.347 1.00 88.56 79 LEU A O 1
ATOM 644 N N . GLY A 1 80 ? 4.462 -17.240 -7.116 1.00 89.81 80 GLY A N 1
ATOM 645 C CA . GLY A 1 80 ? 4.070 -18.513 -6.513 1.00 89.81 80 GLY A CA 1
ATOM 646 C C . GLY A 1 80 ? 3.380 -18.304 -5.154 1.00 89.81 80 GLY A C 1
ATOM 647 O O . GLY A 1 80 ? 2.382 -17.573 -5.050 1.00 89.81 80 GLY A O 1
ATOM 648 N N . ASP A 1 81 ? 3.927 -18.929 -4.111 1.00 90.25 81 ASP A N 1
ATOM 649 C CA . ASP A 1 81 ? 3.412 -18.839 -2.739 1.00 90.25 81 ASP A CA 1
ATOM 650 C C . ASP A 1 81 ? 3.948 -17.626 -1.959 1.00 90.25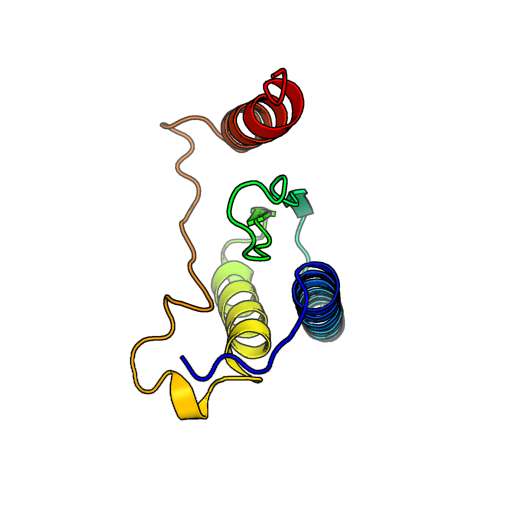 81 ASP A C 1
ATOM 652 O O . ASP A 1 81 ? 3.284 -17.151 -1.034 1.00 90.25 81 ASP A O 1
ATOM 656 N N . ASP A 1 82 ? 5.112 -17.085 -2.338 1.00 92.56 82 ASP A N 1
ATOM 657 C CA . ASP A 1 82 ? 5.733 -15.959 -1.641 1.00 92.56 82 ASP A CA 1
ATOM 658 C C . ASP A 1 82 ? 5.369 -14.622 -2.293 1.00 92.56 82 ASP A C 1
ATOM 660 O O . ASP A 1 82 ? 5.926 -14.194 -3.302 1.00 92.56 82 ASP A O 1
ATOM 664 N N . ILE A 1 83 ? 4.424 -13.924 -1.668 1.00 93.44 83 ILE A N 1
ATOM 665 C CA . ILE A 1 83 ? 3.974 -12.598 -2.102 1.00 93.44 83 ILE A CA 1
ATOM 666 C C . ILE A 1 83 ? 4.723 -11.442 -1.430 1.00 93.44 83 ILE A C 1
ATOM 668 O O . ILE A 1 83 ? 4.482 -10.281 -1.776 1.00 93.44 83 ILE A O 1
ATOM 672 N N . THR A 1 84 ? 5.609 -11.730 -0.471 1.00 91.44 84 THR A N 1
ATOM 673 C CA . THR A 1 84 ? 6.329 -10.700 0.292 1.00 91.44 84 THR A CA 1
ATOM 674 C C . THR A 1 84 ? 7.171 -9.748 -0.570 1.00 91.44 84 THR A C 1
ATOM 676 O O . THR A 1 84 ? 7.275 -8.581 -0.187 1.00 91.44 84 THR A O 1
ATOM 679 N N . PRO A 1 85 ? 7.670 -10.128 -1.773 1.00 90.62 85 PRO A N 1
ATOM 680 C CA . PRO A 1 85 ? 8.334 -9.183 -2.673 1.00 90.62 85 PRO A CA 1
ATOM 681 C C . PRO A 1 85 ? 7.432 -8.063 -3.213 1.00 90.62 85 PRO A C 1
ATOM 683 O O . PRO A 1 85 ? 7.944 -7.057 -3.706 1.00 90.62 85 PRO A O 1
ATOM 686 N N . ARG A 1 86 ? 6.101 -8.226 -3.166 1.00 92.06 86 ARG A N 1
ATOM 687 C CA . ARG A 1 86 ? 5.132 -7.238 -3.678 1.00 92.06 86 ARG A CA 1
ATOM 688 C C . ARG A 1 86 ? 4.240 -6.631 -2.611 1.00 92.06 86 ARG A C 1
ATOM 690 O O . ARG A 1 86 ? 3.714 -5.541 -2.824 1.00 92.06 86 ARG A O 1
ATOM 697 N N . PHE A 1 87 ? 4.049 -7.301 -1.478 1.00 94.44 87 PHE A N 1
ATOM 698 C CA . PHE A 1 87 ? 3.143 -6.810 -0.450 1.00 94.44 87 PHE A CA 1
ATOM 699 C C . PHE A 1 87 ? 3.529 -7.286 0.951 1.00 94.44 87 PHE A C 1
ATOM 701 O O . PHE A 1 87 ? 3.585 -8.484 1.217 1.00 94.44 87 PHE A O 1
ATOM 708 N N . ASP A 1 88 ? 3.699 -6.331 1.865 1.00 94.00 88 ASP A N 1
ATOM 709 C CA . ASP A 1 88 ? 3.881 -6.562 3.298 1.00 94.00 88 ASP A CA 1
ATOM 710 C C . ASP A 1 88 ? 2.922 -5.667 4.091 1.00 94.00 88 ASP A C 1
ATOM 712 O O . ASP A 1 88 ? 2.673 -4.516 3.724 1.00 94.00 88 ASP A O 1
ATOM 716 N N . VAL A 1 89 ? 2.386 -6.194 5.191 1.00 93.56 89 VAL A N 1
ATOM 717 C CA . VAL A 1 89 ? 1.503 -5.466 6.108 1.00 93.56 89 VAL A CA 1
ATOM 718 C C . VAL A 1 89 ? 1.938 -5.729 7.537 1.00 93.56 89 VAL A C 1
ATOM 720 O O . VAL A 1 89 ? 2.099 -6.868 7.966 1.00 93.56 89 VAL A O 1
ATOM 723 N N . LYS A 1 90 ? 2.043 -4.644 8.301 1.00 90.25 90 LYS A N 1
ATOM 724 C CA . LYS A 1 90 ? 2.294 -4.669 9.737 1.00 90.25 90 LYS A CA 1
ATOM 725 C C . LYS A 1 90 ? 1.223 -3.851 10.442 1.00 90.25 90 LYS A C 1
ATOM 727 O O . LYS A 1 90 ? 0.911 -2.741 10.013 1.00 90.25 90 LYS A O 1
ATOM 732 N N . GLU A 1 91 ? 0.668 -4.388 11.523 1.00 87.56 91 GLU A N 1
ATOM 733 C CA . GLU A 1 91 ? -0.235 -3.616 12.375 1.00 87.56 91 GLU A CA 1
ATOM 734 C C . GLU A 1 91 ? 0.566 -2.582 13.168 1.00 87.56 91 GLU A C 1
ATOM 736 O O . GLU A 1 91 ? 1.640 -2.879 13.698 1.00 87.56 91 GLU A O 1
ATOM 741 N N . ALA A 1 92 ? 0.060 -1.349 13.219 1.00 80.00 92 ALA A N 1
ATOM 742 C CA . ALA A 1 92 ? 0.688 -0.301 14.003 1.00 80.00 92 ALA A CA 1
ATOM 743 C C . ALA A 1 92 ? 0.564 -0.637 15.493 1.00 80.00 92 ALA A C 1
ATOM 745 O O . ALA A 1 92 ? -0.536 -0.863 15.993 1.00 80.00 92 ALA A O 1
ATOM 746 N N . ASP A 1 93 ? 1.694 -0.640 16.193 1.00 75.12 93 ASP A N 1
ATOM 747 C CA . ASP A 1 93 ? 1.764 -0.838 17.636 1.00 75.12 93 ASP A CA 1
ATOM 748 C C . ASP A 1 93 ? 1.857 0.536 18.321 1.00 75.12 93 ASP A C 1
ATOM 750 O O . ASP A 1 93 ? 2.904 1.188 18.227 1.00 75.12 93 ASP A O 1
ATOM 754 N N . PRO A 1 94 ? 0.800 1.003 19.013 1.00 69.81 94 PRO A N 1
ATOM 755 C CA . PRO A 1 94 ? 0.798 2.316 19.654 1.00 69.81 94 PRO A CA 1
ATOM 756 C C . PRO A 1 94 ? 1.913 2.489 20.694 1.00 69.81 94 PRO A C 1
ATOM 758 O O . PRO A 1 94 ? 2.354 3.613 20.927 1.00 69.81 94 PRO A O 1
ATOM 761 N N . SER A 1 95 ? 2.403 1.390 21.285 1.00 72.44 95 SER A N 1
ATOM 762 C CA . SER A 1 95 ? 3.476 1.414 22.287 1.00 72.44 95 SER A CA 1
ATOM 763 C C . SER A 1 95 ? 4.860 1.692 21.691 1.00 72.44 95 SER A C 1
ATOM 765 O O . SER A 1 95 ? 5.759 2.141 22.399 1.00 72.44 95 SER A O 1
ATOM 767 N N . LYS A 1 96 ? 5.037 1.486 20.379 1.00 65.88 96 LYS A N 1
ATOM 768 C CA . LYS A 1 96 ? 6.313 1.667 19.660 1.00 65.88 96 LYS A CA 1
ATOM 769 C C . LYS A 1 96 ? 6.420 3.016 18.944 1.00 65.88 96 LYS A C 1
ATOM 771 O O . LYS A 1 96 ? 7.303 3.212 18.111 1.00 65.88 96 LYS A O 1
ATOM 776 N N . GLY A 1 97 ? 5.533 3.947 19.290 1.00 60.53 97 GLY A N 1
ATOM 777 C CA . GLY A 1 97 ? 5.344 5.206 18.586 1.00 60.53 97 GLY A CA 1
ATOM 778 C C . GLY A 1 97 ? 4.275 5.052 17.508 1.00 60.53 97 GLY A C 1
ATOM 779 O O . GLY A 1 97 ? 4.405 4.249 16.588 1.00 60.53 97 GLY A O 1
ATOM 780 N N . GLY A 1 98 ? 3.196 5.826 17.638 1.00 66.31 98 GLY A N 1
ATOM 781 C CA . GLY A 1 98 ? 2.079 5.808 16.694 1.00 66.31 98 GLY A CA 1
ATOM 782 C C . GLY A 1 98 ? 2.439 6.378 15.318 1.00 66.31 98 GLY A C 1
ATOM 783 O O . GLY A 1 98 ? 3.605 6.569 14.969 1.00 66.31 98 GLY A O 1
ATOM 784 N N . ALA A 1 99 ? 1.415 6.724 14.537 1.00 66.00 99 ALA A N 1
ATOM 785 C CA . ALA A 1 99 ? 1.580 7.271 13.190 1.00 66.00 99 ALA A CA 1
ATOM 786 C C . ALA A 1 99 ? 2.583 8.427 13.110 1.00 66.00 99 ALA A C 1
ATOM 788 O O . ALA A 1 99 ? 3.347 8.493 12.160 1.00 66.00 99 ALA A O 1
ATOM 789 N N . THR A 1 100 ? 2.652 9.287 14.126 1.00 64.56 100 THR A N 1
ATOM 790 C CA . THR A 1 100 ? 3.606 10.401 14.190 1.00 64.56 100 THR A CA 1
ATOM 791 C C . THR A 1 100 ? 5.065 9.943 14.201 1.00 64.56 100 THR A C 1
ATOM 793 O O . THR A 1 100 ? 5.884 10.537 13.507 1.00 64.56 100 THR A O 1
ATOM 796 N N . ALA A 1 101 ? 5.406 8.877 14.933 1.00 68.38 101 ALA A N 1
ATOM 797 C CA . ALA A 1 101 ? 6.768 8.338 14.954 1.00 68.38 101 ALA A CA 1
ATOM 798 C C . ALA A 1 101 ? 7.124 7.675 13.616 1.00 68.38 101 ALA A C 1
ATOM 800 O O . ALA A 1 101 ? 8.251 7.808 13.133 1.00 68.38 101 ALA A O 1
ATOM 801 N N . TYR A 1 102 ? 6.143 7.024 12.978 1.00 68.94 102 TYR A N 1
ATOM 802 C CA . TYR A 1 102 ? 6.291 6.509 11.620 1.00 68.94 102 TYR A CA 1
ATOM 803 C C . TYR A 1 102 ? 6.507 7.660 10.623 1.00 68.94 102 TYR A C 1
ATOM 805 O O . TYR A 1 102 ? 7.511 7.670 9.921 1.00 68.94 102 TYR A O 1
ATOM 813 N N . ILE A 1 103 ? 5.654 8.690 10.620 1.00 67.50 103 ILE A N 1
ATOM 814 C CA . ILE A 1 103 ? 5.827 9.895 9.788 1.00 67.50 103 ILE A CA 1
ATOM 815 C C . ILE A 1 103 ? 7.211 10.501 10.014 1.00 67.50 103 ILE A C 1
ATOM 817 O O . ILE A 1 103 ? 7.934 10.716 9.048 1.00 67.50 103 ILE A O 1
ATOM 821 N N . ALA A 1 104 ? 7.609 10.726 11.270 1.00 67.56 104 ALA A N 1
ATOM 822 C CA . ALA A 1 104 ? 8.897 11.317 11.612 1.00 67.56 104 ALA A CA 1
ATOM 823 C C . ALA A 1 104 ? 10.061 10.498 11.043 1.00 67.56 104 ALA A C 1
ATOM 825 O O . ALA A 1 104 ? 10.905 11.059 10.355 1.00 67.56 104 ALA A O 1
ATOM 826 N N . LYS A 1 105 ? 10.069 9.168 11.213 1.00 71.19 105 LYS A N 1
ATOM 827 C CA . LYS A 1 105 ? 11.108 8.291 10.645 1.00 71.19 105 LYS A CA 1
ATOM 828 C C . LYS A 1 105 ? 11.266 8.485 9.132 1.00 71.19 105 LYS A C 1
ATOM 830 O O . LYS A 1 105 ? 12.390 8.579 8.638 1.00 71.19 105 LYS A O 1
ATOM 835 N N . TYR A 1 106 ? 10.160 8.540 8.393 1.00 65.69 106 TYR A N 1
ATOM 836 C CA . TYR A 1 106 ? 10.193 8.584 6.929 1.00 65.69 106 TYR A CA 1
ATOM 837 C C . TYR A 1 106 ? 10.356 9.999 6.361 1.00 65.69 106 TYR A C 1
ATOM 839 O O . TYR A 1 106 ? 11.019 10.171 5.339 1.00 65.69 106 TYR A O 1
ATOM 847 N N . VAL A 1 107 ? 9.842 11.027 7.036 1.00 64.94 107 VAL A N 1
ATOM 848 C CA . VAL A 1 107 ? 10.161 12.428 6.730 1.00 64.94 107 VAL A CA 1
ATOM 849 C C . VAL A 1 107 ? 11.641 12.688 7.007 1.00 64.94 107 VAL A C 1
ATOM 851 O O . VAL A 1 107 ? 12.324 13.240 6.153 1.00 64.94 107 VAL A O 1
ATOM 854 N N . SER A 1 108 ? 12.185 12.209 8.130 1.00 64.75 108 SER A N 1
ATOM 855 C CA . SER A 1 108 ? 13.614 12.326 8.440 1.00 64.75 108 SER A CA 1
ATOM 856 C C . SER A 1 108 ? 14.495 11.607 7.419 1.00 64.75 108 SER A C 1
ATOM 858 O O . SER A 1 108 ? 15.506 12.171 7.019 1.00 64.75 108 SER A O 1
ATOM 860 N N . LYS A 1 109 ? 14.117 10.418 6.925 1.00 64.25 109 LYS A N 1
ATOM 861 C CA . LYS A 1 109 ? 14.825 9.756 5.809 1.00 64.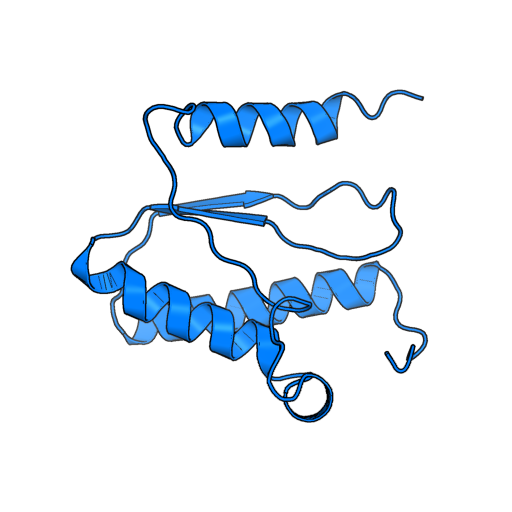25 109 LYS A CA 1
ATOM 862 C C . LYS A 1 109 ? 14.826 10.594 4.523 1.00 64.25 109 LYS A C 1
ATOM 864 O O . LYS A 1 109 ? 15.829 10.611 3.814 1.00 64.25 109 LYS A O 1
ATOM 869 N N . ASN A 1 110 ? 13.719 11.281 4.238 1.00 55.41 110 ASN A N 1
ATOM 870 C CA . ASN A 1 110 ? 13.581 12.157 3.073 1.00 55.41 110 ASN A CA 1
ATOM 871 C C . ASN A 1 110 ? 14.348 13.486 3.225 1.00 55.41 110 ASN A C 1
ATOM 873 O O . ASN A 1 110 ? 14.910 13.974 2.250 1.00 55.41 110 ASN A O 1
ATOM 877 N N . ILE A 1 111 ? 14.413 14.058 4.434 1.00 56.69 111 ILE A N 1
ATOM 878 C CA . ILE A 1 111 ? 15.100 15.333 4.713 1.00 56.69 111 ILE A CA 1
ATOM 879 C C . ILE A 1 111 ? 16.608 15.141 4.925 1.00 56.69 111 ILE A C 1
ATOM 881 O O . ILE A 1 111 ? 17.398 15.965 4.472 1.00 56.69 111 ILE A O 1
ATOM 885 N N . ASN A 1 112 ? 17.038 14.045 5.560 1.00 53.94 112 ASN A N 1
ATOM 886 C CA . ASN A 1 112 ? 18.457 13.765 5.818 1.00 53.94 112 ASN A CA 1
ATOM 887 C C . ASN A 1 112 ? 19.193 13.214 4.579 1.00 53.94 112 ASN A C 1
ATOM 889 O O . ASN A 1 112 ? 20.278 12.648 4.680 1.00 53.94 112 ASN A O 1
ATOM 893 N N . GLY A 1 113 ? 18.617 13.396 3.388 1.00 43.81 113 GLY A N 1
ATOM 894 C CA . GLY A 1 113 ? 19.256 13.181 2.094 1.00 43.81 113 GLY A CA 1
ATOM 895 C C . GLY A 1 113 ? 20.301 14.244 1.735 1.00 43.81 113 GLY A C 1
ATOM 896 O O . GLY A 1 113 ? 20.450 14.546 0.556 1.00 43.81 113 GLY A O 1
ATOM 897 N N . LYS A 1 114 ? 21.009 14.824 2.713 1.00 35.62 114 LYS A N 1
ATOM 898 C CA . LYS A 1 114 ? 22.175 15.671 2.443 1.00 35.62 114 LYS A CA 1
ATOM 899 C C . LYS A 1 114 ? 23.413 14.783 2.327 1.00 35.62 114 LYS A C 1
ATOM 901 O O . LYS A 1 114 ? 23.805 14.198 3.325 1.00 35.62 114 LYS A O 1
ATOM 906 N N . HIS A 1 115 ? 23.914 14.716 1.091 1.00 38.16 115 HIS A N 1
ATOM 907 C CA . HIS A 1 115 ? 25.284 14.429 0.639 1.00 38.16 115 HIS A CA 1
ATOM 908 C C . HIS A 1 115 ? 26.080 13.360 1.392 1.00 38.16 115 HIS A C 1
ATOM 910 O O . HIS A 1 115 ? 26.541 13.631 2.519 1.00 38.16 115 HIS A O 1
#

Secondary structure (DSSP, 8-state):
-------HHHHHHHHHHHHHHHHHHHHHTT--EEEEEEEPPSTTS---EEEEEEE-HHHHHHHHHHHHHHHHGGGHHHHTT--TTT-------GGG--HHHHHHHHHHHHH----

InterPro domains:
  IPR008766 Replication gene A protein-like [PF05840] (1-113)

pLDDT: mean 83.36, std 15.31, range [35.62, 98.56]

Radius of gyration: 15.34 Å; chains: 1; bounding box: 43×34×41 Å

Sequence (115 aa):
PKWDGSSVKDGHAELMRQWSLARAKLAKLEIEYFGFRVAEPHKDATSHAHYFLFCSHKDKANIIRILRGEAIAPDREELGDDITPRFDVKEADPSKGGATAYIAKYVSKNINGKH

=== Feature glossary ===
Feature key, reading from the visual/contextual features back to the raw sequence:

Rendered structure images. Structure images are PyMOL renders from six orthogonal camera directions. Cartoon representation draws helices as coils and strands as arrows; sticks shows the backbone as bonds; surface shows the solvent-excluded envelope. Rainbow coloring maps sequence position to hue (blue→red, N→C); chain coloring assigns a distinct color per polypeptide.

Contact-map, Ramachandran, and PAE plots. Three diagnostic plots accompany the record. The Cα contact map visualizes the tertiary structure as a 2D adjacency matrix (8 Å cutoff, sequence-local contacts suppressed). The Ramachandran plot shows the distribution of backbone (φ, ψ) torsions, with points in the α and β basins reflecting secondary structure content. The PAE plot shows AlphaFold's inter-residue confidence as a color matrix.

InterPro / GO / CATH / organism. The annotation block draws on four external resources. InterPro: which protein families and domains the sequence belongs to. GO: standardized terms for what the protein does, what process it participates in, and where in the cell it acts. CATH: which structural fold it has in the CATH hierarchy. Organism: the species of origin.

Nearest PDB structures. Structural nearest neighbors (via Foldseek easy-search vs the PDB). Reported per hit: target PDB id, E-value, and alignment TM-score. A TM-score above ~0.5 is the conventional threshold for 'same fold'.

Predicted aligned error. Predicted aligned error is AlphaFold's pairwise confidence. Unlike pLDDT (per-residue), PAE is per-residue-pair and captures whether two parts of the structure are correctly placed relative to each other. Units are ångströms of expected positional error.

Solvent-accessible surface area. SASA measures how much of the protein is reachable by solvent. It is computed by rolling a water-sized probe over the atomic surface and summing the exposed area (Å²). Per-residue SASA distinguishes core (buried, low SASA) from surface (exposed, high SASA) residues; total SASA is a whole-molecule size measure.

B-factor. Crystallographic B-factors measure how much each atom's electron density is smeared out, in Å². They rise in mobile loops and surface residues and fall in the buried interior. In AlphaFold models this column is repurposed to hold pLDDT instead.

pLDDT. For AlphaFold models, the B-factor field carries pLDDT — the model's own estimate of local accuracy on a 0–100 scale. Regions with pLDDT<50 should be treated as essentially unmodeled; they often correspond to intrinsically disordered segments.

Backbone torsions (φ/ψ). φ (phi) and ψ (psi) are the two rotatable backbone dihedrals per residue: φ is the C(i-1)–N–Cα–C torsion, ψ is the N–Cα–C–N(i+1) torsion, both in degrees on (−180°, 180°]. α-helical residues cluster near (−60°, −45°); β-strand residues near (−120°, +130°). A Ramachandran plot is simply a scatter of (φ, ψ) for every residue.

Radius of gyration, Cα contacts, bounding box. Radius of gyration (Rg) is the root-mean-square distance of Cα atoms from their centroid — a single number for overall size and compactness. A globular domain of N residues has Rg ≈ 2.2·N^0.38 Å; an extended or disordered chain has a much larger Rg. The Cα contact count is the number of residue pairs whose Cα atoms are within 8 Å and are more than four positions apart in sequence — a standard proxy for tertiary packing density. The bounding box is the smallest axis-aligned box enclosing all Cα atoms.

Secondary structure (3-state, P-SEA). Three-state secondary structure (P-SEA) collapses the eight DSSP classes into helix (a), strand (b), and coil (c). P-SEA assigns these from Cα geometry alone — distances and angles — without requiring backbone oxygens, so it works on any Cα trace.

Secondary structure (8-state, DSSP). Secondary structure is the local, repeating backbone conformation. DSSP classifies it into eight states by reading the hydrogen-bond network: three helix types (H, G, I), two β types (E, B), two non-regular types (T, S), and unstructured coil (-).

Foldseek 3Di. The Foldseek 3Di string encodes local tertiary geometry as a 20-letter alphabet — one character per residue — derived from the relative positions of nearby Cα atoms. Unlike the amino-acid sequence, 3Di is a direct function of the 3D structure, so two proteins with the same fold have similar 3Di strings even at low sequence identity.

mmCIF coordinates. Structure coordinates are given as an mmCIF _atom_site loop: one row per atom with element, residue name, chain id, sequence number, and x/y/z position in Å. Only the four main-chain atoms per residue are included here; side chains are omitted to keep the record compact.

Sequence. This is the polypeptide sequence — one letter per residue, N-terminus first. Length ranges from a few dozen residues for small domains to over a thousand for large multi-domain proteins.